Protein AF-A0AAW9K9J7-F1 (afdb_monomer_lite)

Organism: Clostridium perfringens (NCBI:txid1502)

Radius of gyration: 28.22 Å; chains: 1; bounding box: 77×35×68 Å

Secondary structure (DSSP, 8-state):
------PPPP-----------TT--HHHHTSHHHHHHHHHHHH-SS---SGGGG-TTSTTTS-TTTTTSS------HHHHB-TTSBTTTT-B-STT-STTSHHHHHHHTSSSS-TTSBGGG--HHHHHHHHH---EEEEETTSTTEEEEE--

Sequence (152 aa):
ADHIENLSTPIIIDQSRIGGNSRSTLGTITDINSFLRALYSRFGSTYIGKANMFSFNDINGMCPECEGLGKKLVPNMEEIVDMNKSLNEGAILLSGFGVGSWHWKLFTESGFFDNDKKIIDYAEEELQKFLYGEAEKIKIDEVGTMNLTYEG

Foldseek 3Di:
DDDDPDDDDDDDDDPPDDDDDLQDDPCVVVVVLQVVLQCCCPPPPDHPDHSLLCDLQHPNNNDPVCSSSPDDDDDDVVCQADQAFFLCRPRGNDPQCGHPGPLSCLVVQQPLDDRRDGNVPDDPVSVCCVPANPWDWGFGDPPPGDTDTRGD

Structure (mmCIF, N/CA/C/O backbone):
data_AF-A0AAW9K9J7-F1
#
_entry.id   AF-A0AAW9K9J7-F1
#
loop_
_atom_site.group_PDB
_atom_site.id
_atom_site.type_symbol
_atom_site.label_atom_id
_atom_site.label_alt_id
_atom_site.label_comp_id
_atom_site.label_asym_id
_atom_site.label_entity_id
_atom_site.label_seq_id
_atom_site.pdbx_PDB_ins_code
_atom_site.Cartn_x
_atom_site.Cartn_y
_atom_site.Cartn_z
_atom_site.occupancy
_atom_site.B_iso_or_equiv
_atom_site.auth_seq_id
_atom_site.auth_comp_id
_atom_site.auth_asym_id
_atom_site.auth_atom_id
_atom_site.pdbx_PDB_model_num
ATOM 1 N N . ALA A 1 1 ? 58.077 21.247 -22.370 1.00 61.34 1 ALA A N 1
ATOM 2 C CA . ALA A 1 1 ? 57.037 20.370 -21.806 1.00 61.34 1 ALA A CA 1
ATOM 3 C C . ALA A 1 1 ? 56.702 19.366 -22.891 1.00 61.34 1 ALA A C 1
ATOM 5 O O . ALA A 1 1 ? 56.372 19.809 -23.985 1.00 61.34 1 ALA A O 1
ATOM 6 N N . ASP A 1 2 ? 56.898 18.074 -22.640 1.00 64.00 2 ASP A N 1
ATOM 7 C CA . ASP A 1 2 ? 56.656 17.040 -23.650 1.00 64.00 2 ASP A CA 1
ATOM 8 C C . ASP A 1 2 ? 55.152 16.876 -23.891 1.00 64.00 2 ASP A C 1
ATOM 10 O O . ASP A 1 2 ? 54.372 16.720 -22.950 1.00 64.00 2 ASP A O 1
ATOM 14 N N . HIS A 1 3 ? 54.756 16.971 -25.161 1.00 71.00 3 HIS A N 1
ATOM 15 C CA . HIS A 1 3 ? 53.379 16.873 -25.637 1.00 71.00 3 HIS A CA 1
ATOM 16 C C . HIS A 1 3 ? 53.191 15.493 -26.276 1.00 71.00 3 HIS A C 1
ATOM 18 O O . HIS A 1 3 ? 53.943 15.123 -27.176 1.00 71.00 3 HIS A O 1
ATOM 24 N N . ILE A 1 4 ? 52.227 14.713 -25.785 1.00 76.81 4 ILE A N 1
ATOM 25 C CA . ILE A 1 4 ? 51.934 13.373 -26.304 1.00 76.81 4 ILE A CA 1
ATOM 26 C C . ILE A 1 4 ? 50.694 13.470 -27.196 1.00 76.81 4 ILE A C 1
ATOM 28 O O . ILE A 1 4 ? 49.593 13.722 -26.711 1.00 76.81 4 ILE A O 1
ATOM 32 N N . GLU A 1 5 ? 50.882 13.257 -28.497 1.00 82.38 5 GLU A N 1
ATOM 33 C CA . GLU A 1 5 ? 49.822 13.202 -29.512 1.00 82.38 5 GLU A CA 1
ATOM 34 C C . GLU A 1 5 ? 49.615 11.755 -29.995 1.00 82.38 5 GLU A C 1
ATOM 36 O O . GLU A 1 5 ? 50.483 10.903 -29.815 1.00 82.38 5 GLU A O 1
ATOM 41 N N . ASN A 1 6 ? 48.471 11.471 -30.629 1.00 81.38 6 ASN A N 1
ATOM 42 C CA . ASN A 1 6 ? 48.100 10.151 -31.174 1.00 81.38 6 ASN A CA 1
ATOM 43 C C . ASN A 1 6 ? 47.844 9.028 -30.147 1.00 81.38 6 ASN A C 1
ATOM 45 O O . ASN A 1 6 ? 48.006 7.849 -30.463 1.00 81.38 6 ASN A O 1
ATOM 49 N N . LEU A 1 7 ? 47.383 9.354 -28.936 1.00 79.44 7 LEU A N 1
ATOM 50 C CA . LEU A 1 7 ? 46.842 8.339 -28.027 1.00 79.44 7 LEU A CA 1
ATOM 51 C C . LEU A 1 7 ? 45.471 7.855 -28.524 1.00 79.44 7 LEU A C 1
ATOM 53 O O . LEU A 1 7 ? 44.533 8.638 -28.668 1.00 79.44 7 LEU A O 1
ATOM 57 N N . SER A 1 8 ? 45.346 6.551 -28.763 1.00 83.19 8 SER A N 1
ATOM 58 C CA . SER A 1 8 ? 44.057 5.892 -28.992 1.00 83.19 8 SER A CA 1
ATOM 59 C C . SER A 1 8 ? 43.166 5.995 -27.750 1.00 83.19 8 SER A C 1
ATOM 61 O O . SER A 1 8 ? 43.673 5.946 -26.628 1.00 83.19 8 SER A O 1
ATOM 63 N N . THR A 1 9 ? 41.844 6.100 -27.938 1.00 84.50 9 THR A N 1
ATOM 64 C CA . THR A 1 9 ? 40.870 6.185 -26.837 1.00 84.50 9 THR A CA 1
ATOM 65 C C . THR A 1 9 ? 41.090 5.050 -25.830 1.00 84.50 9 THR A C 1
ATOM 67 O O . THR A 1 9 ? 40.979 3.882 -26.213 1.00 84.50 9 THR A O 1
ATOM 70 N N . PRO A 1 10 ? 41.396 5.349 -24.554 1.00 80.56 10 PRO A N 1
ATOM 71 C CA . PRO A 1 10 ? 41.568 4.310 -23.553 1.00 80.56 10 PRO A CA 1
ATOM 72 C C . PRO A 1 10 ? 40.207 3.684 -23.233 1.00 80.56 10 PRO A C 1
ATOM 74 O O . PRO A 1 10 ? 39.273 4.378 -22.833 1.00 80.56 10 PRO A O 1
ATOM 77 N N . ILE A 1 11 ? 40.101 2.366 -23.402 1.00 83.94 11 ILE A N 1
ATOM 78 C CA . ILE A 1 11 ? 38.952 1.582 -22.944 1.00 83.94 11 ILE A CA 1
ATOM 79 C C . ILE A 1 11 ? 39.349 0.944 -21.617 1.00 83.94 11 ILE A C 1
ATOM 81 O O . ILE A 1 11 ? 40.241 0.098 -21.569 1.00 83.94 11 ILE A O 1
ATOM 85 N N . ILE A 1 12 ? 38.701 1.367 -20.534 1.00 81.94 12 ILE A N 1
ATOM 86 C CA . ILE A 1 12 ? 38.911 0.783 -19.209 1.00 81.94 12 ILE A CA 1
ATOM 87 C C . ILE A 1 12 ? 38.051 -0.478 -19.116 1.00 81.94 12 ILE A C 1
ATOM 89 O O . ILE A 1 12 ? 36.827 -0.403 -19.183 1.00 81.94 12 ILE A O 1
ATOM 93 N N . ILE A 1 13 ? 38.700 -1.633 -18.969 1.00 80.50 13 ILE A N 1
ATOM 94 C CA . ILE A 1 13 ? 38.038 -2.913 -18.704 1.00 80.50 13 ILE A CA 1
ATOM 95 C C . ILE A 1 13 ? 38.190 -3.197 -17.211 1.00 80.50 13 ILE A C 1
ATOM 97 O O . ILE A 1 13 ? 39.268 -3.575 -16.755 1.00 80.50 13 ILE A O 1
ATOM 101 N N . ASP A 1 14 ? 37.116 -2.989 -16.456 1.00 78.06 14 ASP A N 1
ATOM 102 C CA . ASP A 1 14 ? 37.053 -3.308 -15.031 1.00 78.06 14 ASP A CA 1
ATOM 103 C C . ASP A 1 14 ? 36.457 -4.713 -14.832 1.00 78.06 14 ASP A C 1
ATOM 105 O O . ASP A 1 14 ? 35.467 -5.076 -15.468 1.00 78.06 14 ASP A O 1
ATOM 109 N N . GLN A 1 15 ? 37.078 -5.513 -13.963 1.00 75.12 15 GLN A N 1
ATOM 110 C CA . GLN A 1 15 ? 36.609 -6.849 -13.564 1.00 75.12 15 GLN A CA 1
ATOM 111 C C . GLN A 1 15 ? 36.054 -6.873 -12.134 1.00 75.12 15 GLN A C 1
ATOM 113 O O . GLN A 1 15 ? 35.934 -7.937 -11.518 1.00 75.12 15 GLN A O 1
ATOM 118 N N . SER A 1 16 ? 35.724 -5.709 -11.579 1.00 79.00 16 SER A N 1
ATOM 119 C CA . SER A 1 16 ? 35.038 -5.608 -10.298 1.00 79.00 16 SER A CA 1
ATOM 120 C C . SER A 1 16 ? 33.787 -6.486 -10.279 1.00 79.00 16 SER A C 1
ATOM 122 O O . SER A 1 16 ? 33.036 -6.577 -11.254 1.00 79.00 16 SER A O 1
ATOM 124 N N . ARG A 1 17 ? 33.556 -7.161 -9.145 1.00 77.31 17 ARG A N 1
ATOM 125 C CA . ARG A 1 17 ? 32.347 -7.972 -8.968 1.00 77.31 17 ARG A CA 1
ATOM 126 C C . ARG A 1 17 ? 31.125 -7.090 -9.183 1.00 77.31 17 ARG A C 1
ATOM 128 O O . ARG A 1 17 ? 31.032 -6.010 -8.603 1.00 77.31 17 ARG A O 1
ATOM 135 N N . ILE A 1 18 ? 30.172 -7.589 -9.963 1.00 75.81 18 ILE A N 1
ATOM 136 C CA . ILE A 1 18 ? 28.901 -6.901 -10.170 1.00 75.81 18 ILE A CA 1
ATOM 137 C C . ILE A 1 18 ? 28.189 -6.805 -8.817 1.00 75.81 18 ILE A C 1
ATOM 139 O O . ILE A 1 18 ? 27.771 -7.812 -8.244 1.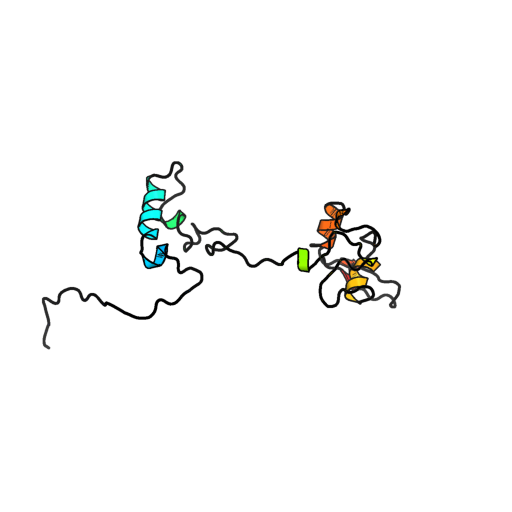00 75.81 18 ILE A O 1
ATOM 143 N N . GLY A 1 19 ? 28.086 -5.584 -8.297 1.00 74.19 19 GLY A N 1
ATOM 144 C CA . GLY A 1 1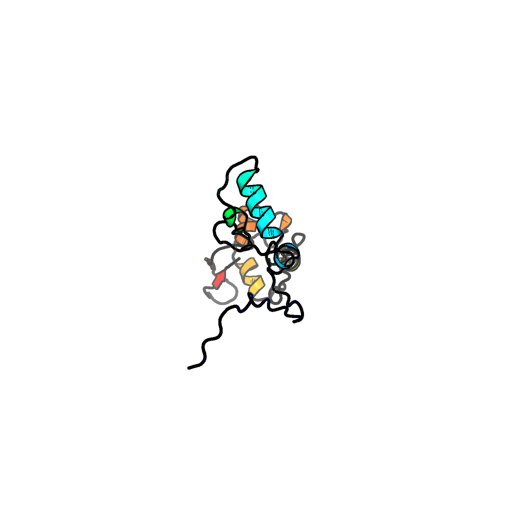9 ? 27.291 -5.272 -7.117 1.00 74.19 19 GLY A CA 1
ATOM 145 C C . GLY A 1 19 ? 25.805 -5.217 -7.467 1.00 74.19 19 GLY A C 1
ATOM 146 O O . GLY A 1 19 ? 25.411 -4.658 -8.493 1.00 74.19 19 GLY A O 1
ATOM 147 N N . GLY A 1 20 ? 24.963 -5.791 -6.611 1.00 74.25 20 GLY A N 1
ATOM 148 C CA . GLY A 1 20 ? 23.513 -5.678 -6.737 1.00 74.25 20 GLY A CA 1
ATOM 149 C C . GLY A 1 20 ? 23.005 -4.416 -6.049 1.00 74.25 20 GLY A C 1
ATOM 150 O O . GLY A 1 20 ? 23.231 -4.235 -4.856 1.00 74.25 20 GLY A O 1
ATOM 151 N N . ASN A 1 21 ? 22.282 -3.568 -6.776 1.00 76.75 21 ASN A N 1
ATOM 152 C CA . ASN A 1 21 ? 21.334 -2.632 -6.179 1.00 76.75 21 ASN A CA 1
ATOM 153 C C . ASN A 1 21 ? 19.912 -3.044 -6.601 1.00 76.75 21 ASN A C 1
ATOM 155 O O . ASN A 1 21 ? 19.742 -3.822 -7.539 1.00 76.75 21 ASN A O 1
ATOM 159 N N . SER A 1 22 ? 18.881 -2.551 -5.915 1.00 75.44 22 SER A N 1
ATOM 160 C CA . SER A 1 22 ? 17.481 -2.926 -6.184 1.00 75.44 22 SER A CA 1
ATOM 161 C C . SER A 1 22 ? 16.992 -2.585 -7.600 1.00 75.44 22 SER A C 1
ATOM 163 O O . SER A 1 22 ? 15.957 -3.094 -8.019 1.00 75.44 22 SER A O 1
ATOM 165 N N . ARG A 1 23 ? 17.738 -1.753 -8.334 1.00 76.25 23 ARG A N 1
ATOM 166 C CA . ARG A 1 23 ? 17.486 -1.321 -9.714 1.00 76.25 23 ARG A CA 1
ATOM 167 C C . ARG A 1 23 ? 18.458 -1.952 -10.727 1.00 76.25 23 ARG A C 1
ATOM 169 O O . ARG A 1 23 ? 18.303 -1.739 -11.930 1.00 76.25 23 ARG A O 1
ATOM 176 N N . SER A 1 24 ? 19.428 -2.751 -10.272 1.00 86.25 24 SER A N 1
ATOM 177 C CA . SER A 1 24 ? 20.346 -3.514 -11.115 1.00 86.25 24 SER A CA 1
ATOM 178 C C . SER A 1 24 ? 19.606 -4.726 -11.658 1.00 86.25 24 SER A C 1
ATOM 180 O O . SER A 1 24 ? 19.352 -5.697 -10.948 1.00 86.25 24 SER A O 1
ATOM 182 N N . THR A 1 25 ? 19.267 -4.672 -12.937 1.00 85.56 25 THR A N 1
ATOM 183 C CA . THR A 1 25 ? 18.591 -5.757 -13.647 1.00 85.56 25 THR A CA 1
ATOM 184 C C . THR A 1 25 ? 19.507 -6.315 -14.730 1.00 85.56 25 THR A C 1
ATOM 186 O O . THR A 1 25 ? 20.484 -5.680 -15.134 1.00 85.56 25 THR A O 1
ATOM 189 N N . LEU A 1 26 ? 19.162 -7.481 -15.280 1.00 87.88 26 LEU A N 1
ATOM 190 C CA . LEU A 1 26 ? 19.809 -7.980 -16.498 1.00 87.88 26 LEU A CA 1
ATOM 191 C C . LEU A 1 26 ? 19.778 -6.921 -17.617 1.00 87.88 26 LEU A C 1
ATOM 193 O O . LEU A 1 26 ? 20.741 -6.773 -18.368 1.00 87.88 26 LEU A O 1
ATOM 197 N N . GLY A 1 27 ? 18.691 -6.144 -17.683 1.00 88.06 27 GLY A N 1
ATOM 198 C CA . GLY A 1 27 ? 18.494 -5.101 -18.680 1.00 88.06 27 GLY A CA 1
ATOM 199 C C . GLY A 1 27 ? 19.465 -3.921 -18.567 1.00 88.06 27 GLY A C 1
ATOM 200 O O . GLY A 1 27 ? 19.833 -3.344 -19.587 1.00 88.06 27 GLY A O 1
ATOM 201 N N . THR A 1 28 ? 19.883 -3.563 -17.347 1.00 86.50 28 THR A N 1
ATOM 202 C CA . THR A 1 28 ? 20.881 -2.505 -17.110 1.00 86.50 28 THR A CA 1
ATOM 203 C C . THR A 1 28 ? 22.303 -3.016 -17.280 1.00 86.50 28 THR A C 1
ATOM 205 O O . THR A 1 28 ? 23.143 -2.278 -17.763 1.00 86.50 28 THR A O 1
ATOM 208 N N . ILE A 1 29 ? 22.574 -4.273 -16.914 1.00 86.62 29 ILE A N 1
ATOM 209 C CA . ILE A 1 29 ? 23.915 -4.869 -17.043 1.00 86.62 29 ILE A CA 1
ATOM 210 C C . ILE A 1 29 ? 24.294 -5.070 -18.515 1.00 86.62 29 ILE A C 1
ATOM 212 O O . ILE A 1 29 ? 25.450 -4.922 -18.888 1.00 86.62 29 ILE A O 1
ATOM 216 N N . THR A 1 30 ? 23.322 -5.424 -19.351 1.00 89.88 30 THR A N 1
ATOM 217 C CA . THR A 1 30 ? 23.539 -5.681 -20.784 1.00 89.88 30 THR A CA 1
ATOM 218 C C . THR A 1 30 ? 23.334 -4.445 -21.661 1.00 89.88 30 THR A C 1
ATOM 220 O O . THR A 1 30 ? 23.411 -4.554 -22.881 1.00 89.88 30 THR A O 1
ATOM 223 N N . ASP A 1 31 ? 22.982 -3.299 -21.070 1.00 88.12 31 ASP A N 1
ATOM 224 C CA . ASP A 1 31 ? 22.549 -2.072 -21.755 1.00 88.12 31 ASP A CA 1
ATOM 225 C C . ASP A 1 31 ? 21.358 -2.219 -22.726 1.00 88.12 31 ASP A C 1
ATOM 227 O O . ASP A 1 31 ? 20.924 -1.241 -23.350 1.00 88.12 31 ASP A O 1
ATOM 231 N N . ILE A 1 32 ? 20.735 -3.402 -22.809 1.00 93.94 32 ILE A N 1
ATOM 232 C CA . ILE A 1 32 ? 19.594 -3.658 -23.698 1.00 93.94 32 ILE A CA 1
ATOM 233 C C . ILE A 1 32 ? 18.405 -2.746 -23.379 1.00 93.94 32 ILE A C 1
ATOM 235 O O . ILE A 1 32 ? 17.635 -2.392 -24.272 1.00 93.94 32 ILE A O 1
ATOM 239 N N . ASN A 1 33 ? 18.280 -2.290 -22.128 1.00 92.19 33 ASN A N 1
ATOM 240 C CA . ASN A 1 33 ? 17.200 -1.400 -21.716 1.00 92.19 33 ASN A CA 1
ATOM 241 C C . ASN A 1 33 ? 17.198 -0.079 -22.508 1.00 92.19 33 ASN A C 1
ATOM 243 O O . ASN A 1 33 ? 16.146 0.493 -22.777 1.00 92.19 33 ASN A O 1
ATOM 247 N N . SER A 1 34 ? 18.359 0.421 -22.936 1.00 92.50 34 SER A N 1
ATOM 248 C CA . SER A 1 34 ? 18.437 1.612 -23.795 1.00 92.50 34 SER A CA 1
ATOM 249 C C . SER A 1 34 ? 17.815 1.373 -25.170 1.00 92.50 34 SER A C 1
ATOM 251 O O . SER A 1 34 ? 17.050 2.211 -25.653 1.00 92.50 34 SER A O 1
ATOM 253 N N . PHE A 1 35 ? 18.068 0.205 -25.762 1.00 95.00 35 PHE A N 1
ATOM 254 C CA . PHE A 1 35 ? 17.477 -0.187 -27.040 1.00 95.00 35 PHE A CA 1
ATOM 255 C C . PHE A 1 35 ? 15.974 -0.425 -26.923 1.00 95.00 35 PHE A C 1
ATOM 257 O O . PHE A 1 35 ? 15.218 0.081 -27.749 1.00 95.00 35 PHE A O 1
ATOM 264 N N . LEU A 1 36 ? 15.531 -1.122 -25.872 1.00 94.44 36 LEU A N 1
ATOM 265 C CA . LEU A 1 36 ? 14.111 -1.370 -25.618 1.00 94.44 36 LEU A CA 1
ATOM 266 C C . LEU A 1 36 ? 13.331 -0.061 -25.462 1.00 94.44 36 LEU A C 1
ATOM 268 O O . LEU A 1 36 ? 12.322 0.134 -26.133 1.00 94.44 36 LEU A O 1
ATOM 272 N N . ARG A 1 37 ? 13.834 0.884 -24.658 1.00 94.81 37 ARG A N 1
ATOM 273 C CA . ARG A 1 37 ? 13.211 2.208 -24.479 1.00 94.81 37 ARG A CA 1
AT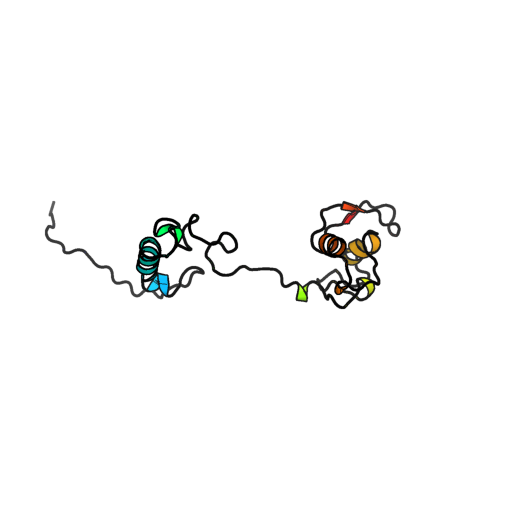OM 274 C C . ARG A 1 37 ? 13.087 2.978 -25.794 1.00 94.81 37 ARG A C 1
ATOM 276 O O . ARG A 1 37 ? 12.046 3.574 -26.068 1.00 94.81 37 ARG A O 1
ATOM 283 N N . ALA A 1 38 ? 14.130 2.959 -26.625 1.00 94.88 38 ALA A N 1
ATOM 284 C CA . ALA A 1 38 ? 14.089 3.600 -27.935 1.00 94.88 38 ALA A CA 1
ATOM 285 C C . ALA A 1 38 ? 13.084 2.915 -28.873 1.00 94.88 38 ALA A C 1
ATOM 287 O O . ALA A 1 38 ? 12.305 3.608 -29.530 1.00 94.88 38 ALA A O 1
ATOM 288 N N . LEU A 1 39 ? 13.070 1.579 -28.901 1.00 95.25 39 LEU A N 1
ATOM 289 C CA . LEU A 1 39 ? 12.148 0.783 -29.705 1.00 95.25 39 LEU A CA 1
ATOM 290 C C . LEU A 1 39 ? 10.694 1.083 -29.329 1.00 95.25 39 LEU A C 1
ATOM 292 O O . LEU A 1 39 ? 9.916 1.462 -30.203 1.00 95.25 39 LEU A O 1
ATOM 296 N N . TYR A 1 40 ? 10.344 1.022 -28.042 1.00 94.00 40 TYR A N 1
ATOM 297 C CA . TYR A 1 40 ? 8.984 1.308 -27.585 1.00 94.00 40 TYR A CA 1
ATOM 298 C C . TYR A 1 40 ? 8.556 2.753 -27.863 1.00 94.00 40 TYR A C 1
ATOM 300 O O . TYR A 1 40 ? 7.433 2.976 -28.308 1.00 94.00 40 TYR A O 1
ATOM 308 N N . SER A 1 41 ? 9.459 3.729 -27.710 1.00 95.31 41 SER A N 1
ATOM 309 C CA . SER A 1 41 ? 9.146 5.135 -28.011 1.00 95.31 41 SER A CA 1
ATOM 310 C C . SER A 1 41 ? 8.841 5.420 -29.482 1.00 95.31 41 SER A C 1
ATOM 312 O O . SER A 1 41 ? 8.145 6.385 -29.786 1.00 95.31 41 SER A O 1
ATOM 314 N N . ARG A 1 42 ? 9.374 4.605 -30.402 1.00 94.31 42 ARG A N 1
ATOM 315 C CA . ARG A 1 42 ? 9.270 4.825 -31.854 1.00 94.31 42 ARG A CA 1
ATOM 316 C C . ARG A 1 42 ? 8.224 3.945 -32.522 1.00 94.31 42 ARG A C 1
ATOM 318 O O . ARG A 1 42 ? 7.631 4.370 -33.506 1.00 94.31 42 ARG A O 1
ATOM 325 N N . PHE A 1 43 ? 8.040 2.729 -32.016 1.00 94.50 43 PHE A N 1
ATOM 326 C CA . PHE A 1 43 ? 7.227 1.694 -32.655 1.00 94.50 43 PHE A CA 1
ATOM 327 C C . PHE A 1 43 ? 6.061 1.210 -31.781 1.00 94.50 43 PHE A C 1
ATOM 329 O O . PHE A 1 43 ? 5.361 0.278 -32.169 1.00 94.50 43 PHE A O 1
ATOM 336 N N . GLY A 1 44 ? 5.841 1.811 -30.607 1.00 89.94 44 GLY A N 1
ATOM 337 C CA . GLY A 1 44 ? 4.650 1.549 -29.800 1.00 89.94 44 GLY A CA 1
ATOM 338 C C . GLY A 1 44 ? 3.368 1.977 -30.521 1.00 89.94 44 GLY A C 1
ATOM 339 O O . GLY A 1 44 ? 3.359 2.962 -31.257 1.00 89.94 44 GLY A O 1
ATOM 340 N N . SER A 1 45 ? 2.267 1.256 -30.290 1.00 91.62 45 SER A N 1
ATOM 341 C CA . SER A 1 45 ? 0.953 1.568 -30.879 1.00 91.62 45 SER A CA 1
ATOM 342 C C . SER A 1 45 ? 0.390 2.918 -30.425 1.00 91.62 45 SER A C 1
ATOM 344 O O . SER A 1 45 ? -0.399 3.529 -31.140 1.00 91.62 45 SER A O 1
ATOM 346 N N . THR A 1 46 ? 0.806 3.384 -29.245 1.00 89.31 46 THR A N 1
ATOM 347 C CA . THR A 1 46 ? 0.395 4.657 -28.651 1.00 89.31 46 THR A CA 1
ATOM 348 C C . THR A 1 46 ? 1.632 5.479 -28.319 1.00 89.31 46 THR A C 1
ATOM 350 O O . THR A 1 46 ? 2.547 4.995 -27.649 1.00 89.31 46 THR A O 1
ATOM 353 N N . TYR A 1 47 ? 1.655 6.738 -28.756 1.00 90.69 47 TYR A N 1
ATOM 354 C CA . TYR A 1 47 ? 2.741 7.649 -28.416 1.00 90.69 47 TYR A CA 1
ATOM 355 C C . TYR A 1 47 ? 2.551 8.206 -27.002 1.00 90.69 47 TYR A C 1
ATOM 357 O O . TYR A 1 47 ? 1.663 9.023 -26.767 1.00 90.69 47 TYR A O 1
ATOM 365 N N . ILE A 1 48 ? 3.409 7.777 -26.075 1.00 90.62 48 ILE A N 1
ATOM 366 C CA . ILE A 1 48 ? 3.442 8.282 -24.690 1.00 90.62 48 ILE A CA 1
ATOM 367 C C . ILE A 1 48 ? 4.608 9.250 -24.432 1.00 90.62 48 ILE A C 1
ATOM 369 O O . ILE A 1 48 ? 4.665 9.878 -23.382 1.00 90.62 48 ILE A O 1
ATOM 373 N N . GLY A 1 49 ? 5.535 9.389 -25.387 1.00 93.44 49 GLY A N 1
ATOM 374 C CA . GLY A 1 49 ? 6.688 10.285 -25.314 1.00 93.44 49 GLY A CA 1
ATOM 375 C C . GLY A 1 49 ? 7.993 9.631 -25.769 1.00 93.44 49 GLY A C 1
ATOM 376 O O . GLY A 1 49 ? 8.004 8.597 -26.438 1.00 93.44 49 GLY A O 1
ATOM 377 N N . LYS A 1 50 ? 9.120 10.265 -25.430 1.00 95.00 50 LYS A N 1
ATOM 378 C CA . LYS A 1 50 ? 10.463 9.794 -25.805 1.00 95.00 50 LYS A CA 1
ATOM 379 C C . LYS A 1 50 ? 10.905 8.619 -24.921 1.00 95.00 50 LYS A C 1
ATOM 381 O O . LYS A 1 50 ? 10.224 8.235 -23.978 1.00 95.00 50 LYS A O 1
ATOM 386 N N . ALA A 1 51 ? 12.082 8.064 -25.208 1.00 94.94 51 ALA A N 1
ATOM 387 C CA . ALA A 1 51 ? 12.657 6.913 -24.502 1.00 94.94 51 ALA A CA 1
ATOM 388 C C . ALA A 1 51 ? 12.690 7.044 -22.960 1.00 94.94 51 ALA A C 1
ATOM 390 O O . ALA A 1 51 ? 12.642 6.033 -22.263 1.00 94.94 51 ALA A O 1
ATOM 391 N N . ASN A 1 52 ? 12.748 8.264 -22.415 1.00 94.38 52 ASN A N 1
ATOM 392 C CA . ASN A 1 52 ? 12.705 8.507 -20.970 1.00 94.38 52 ASN A CA 1
ATOM 393 C C . ASN A 1 52 ? 11.365 8.103 -20.328 1.00 94.38 52 ASN A C 1
ATOM 395 O O . ASN A 1 52 ? 11.371 7.618 -19.204 1.00 94.38 52 ASN A O 1
ATOM 399 N N . MET A 1 53 ? 10.247 8.189 -21.058 1.00 95.06 53 MET A N 1
ATOM 400 C CA . MET A 1 53 ? 8.925 7.749 -20.579 1.00 95.06 53 MET A CA 1
ATOM 401 C C . MET A 1 53 ? 8.832 6.234 -20.363 1.00 95.06 53 MET A C 1
ATOM 403 O O . MET A 1 53 ? 7.918 5.756 -19.709 1.00 95.06 53 MET A O 1
ATOM 407 N N . PHE A 1 54 ? 9.786 5.472 -20.899 1.00 93.88 54 PHE A N 1
ATOM 408 C CA . PHE A 1 54 ? 9.877 4.019 -20.747 1.00 93.88 54 PHE A CA 1
ATOM 409 C C . PHE A 1 54 ? 10.971 3.619 -19.742 1.00 93.88 54 PHE A C 1
ATOM 411 O O . PHE A 1 54 ? 11.412 2.471 -19.703 1.00 93.88 54 PHE A O 1
ATOM 418 N N . SER A 1 55 ? 11.485 4.579 -18.971 1.00 92.75 55 SER A N 1
ATOM 419 C CA . SER A 1 55 ? 12.577 4.374 -18.027 1.00 92.75 55 SER A CA 1
ATOM 420 C C . SER A 1 55 ? 12.050 4.258 -16.604 1.00 92.75 55 SER A C 1
ATOM 422 O O . SER A 1 55 ? 11.583 5.237 -16.036 1.00 92.75 55 SER A O 1
ATOM 424 N N . PHE A 1 56 ? 12.251 3.101 -15.971 1.00 92.69 56 PHE A N 1
ATOM 425 C CA . PHE A 1 56 ? 11.977 2.922 -14.540 1.00 92.69 56 PHE A CA 1
ATOM 426 C C . PHE A 1 56 ? 12.910 3.746 -13.628 1.00 92.69 56 PHE A C 1
ATOM 428 O O . PHE A 1 56 ? 12.668 3.851 -12.433 1.00 92.69 56 PHE A O 1
ATOM 435 N N . ASN A 1 57 ? 13.975 4.338 -14.179 1.00 90.00 57 ASN A N 1
ATOM 436 C CA . ASN A 1 57 ? 14.898 5.215 -13.452 1.00 90.00 57 ASN A CA 1
ATOM 437 C C . ASN A 1 57 ? 14.585 6.712 -13.629 1.00 90.00 57 ASN A C 1
ATOM 439 O O . ASN A 1 57 ? 15.279 7.538 -13.046 1.00 90.00 57 ASN A O 1
ATOM 443 N N . ASP A 1 58 ? 13.603 7.077 -14.459 1.00 92.81 58 ASP A N 1
ATOM 444 C CA . ASP A 1 58 ? 13.219 8.475 -14.694 1.00 92.81 58 ASP A CA 1
ATOM 445 C C . ASP A 1 58 ? 11.874 8.754 -14.025 1.00 92.81 58 ASP A C 1
ATOM 447 O O . ASP A 1 58 ? 10.947 7.967 -14.186 1.00 92.81 58 ASP A O 1
ATOM 451 N N . ILE A 1 59 ? 11.744 9.865 -13.297 1.00 93.75 59 ILE A N 1
ATOM 452 C CA . ILE A 1 59 ? 10.499 10.206 -12.591 1.00 93.75 59 ILE A CA 1
ATOM 453 C C . ILE A 1 59 ? 9.305 10.353 -13.542 1.00 93.75 59 ILE A C 1
ATOM 455 O O . ILE A 1 59 ? 8.176 10.073 -13.161 1.00 93.75 59 ILE A O 1
ATOM 459 N N . ASN A 1 60 ? 9.557 10.732 -14.798 1.00 93.81 60 ASN A N 1
ATOM 460 C CA . ASN A 1 60 ? 8.520 10.872 -15.815 1.00 93.81 60 ASN A CA 1
ATOM 461 C C . ASN A 1 60 ? 8.079 9.524 -16.409 1.00 93.81 60 ASN A C 1
ATOM 463 O O . ASN A 1 60 ? 7.025 9.460 -17.034 1.00 93.81 60 ASN A O 1
ATOM 467 N N . GLY A 1 61 ? 8.889 8.467 -16.271 1.00 92.81 61 GLY A N 1
ATOM 468 C CA . GLY A 1 61 ? 8.632 7.150 -16.867 1.00 92.81 61 GLY A CA 1
ATOM 469 C C . GLY A 1 61 ? 8.447 6.011 -15.865 1.00 92.81 61 GLY A C 1
ATOM 470 O O . GLY A 1 61 ? 7.985 4.934 -16.237 1.00 92.81 61 GLY A O 1
ATOM 471 N N . MET A 1 62 ? 8.818 6.210 -14.603 1.00 94.38 62 MET A N 1
ATOM 472 C CA . MET A 1 62 ? 8.715 5.180 -13.579 1.00 94.38 62 MET A CA 1
ATOM 473 C C . MET A 1 62 ? 7.289 5.054 -13.043 1.00 94.38 62 MET A C 1
ATOM 475 O O . MET A 1 62 ? 6.535 6.020 -12.981 1.00 94.38 62 MET A O 1
ATOM 479 N N . CYS A 1 63 ? 6.932 3.848 -12.602 1.00 92.75 63 CYS A N 1
ATOM 480 C CA . CYS A 1 63 ? 5.675 3.630 -11.895 1.00 92.75 63 CYS A CA 1
ATOM 481 C C . CYS A 1 63 ? 5.677 4.421 -10.570 1.00 92.75 63 CYS A C 1
ATOM 483 O O . CYS A 1 63 ? 6.605 4.219 -9.781 1.00 92.75 63 CYS A O 1
ATOM 485 N N . PRO A 1 64 ? 4.667 5.270 -10.292 1.00 93.12 64 PRO A N 1
ATOM 486 C CA . PRO A 1 64 ? 4.627 6.094 -9.082 1.00 93.12 64 PRO A CA 1
ATOM 487 C C . PRO A 1 64 ? 4.380 5.279 -7.807 1.00 93.12 64 PRO A C 1
ATOM 489 O O . PRO A 1 64 ? 4.761 5.706 -6.726 1.00 93.12 64 PRO A O 1
ATOM 492 N N . GLU A 1 65 ? 3.781 4.091 -7.909 1.00 92.75 65 GLU A N 1
ATOM 493 C CA . GLU A 1 65 ? 3.465 3.271 -6.732 1.00 92.75 65 GLU A CA 1
ATOM 494 C C . GLU A 1 65 ? 4.679 2.533 -6.159 1.00 92.75 65 GLU A C 1
ATOM 496 O O . GLU A 1 65 ? 4.744 2.282 -4.956 1.00 92.75 65 GLU A O 1
ATOM 501 N N . CYS A 1 66 ? 5.627 2.156 -7.023 1.00 92.69 66 CYS A N 1
ATOM 502 C CA . CYS A 1 66 ? 6.828 1.405 -6.646 1.00 92.69 66 CYS A CA 1
ATOM 503 C C . CYS A 1 66 ? 8.134 2.133 -6.980 1.00 92.69 66 CYS A C 1
ATOM 505 O O . CYS A 1 66 ? 9.203 1.543 -6.844 1.00 92.69 66 CYS A O 1
ATOM 507 N N . GLU A 1 67 ? 8.064 3.371 -7.476 1.00 91.94 67 GLU A N 1
ATOM 508 C CA . GLU A 1 67 ? 9.218 4.204 -7.847 1.00 91.94 67 GLU A CA 1
ATOM 509 C C . GLU A 1 67 ? 10.224 3.479 -8.760 1.00 91.94 67 GLU A C 1
ATOM 511 O O . GLU A 1 67 ? 11.451 3.534 -8.587 1.00 91.94 67 GLU A O 1
ATOM 516 N N . GLY A 1 68 ? 9.679 2.707 -9.704 1.00 91.38 68 GLY A N 1
ATOM 517 C CA . GLY A 1 68 ? 10.458 1.926 -10.662 1.00 91.38 68 GLY A CA 1
ATOM 518 C C . GLY A 1 68 ? 11.173 0.696 -10.094 1.00 91.38 68 GLY A C 1
ATOM 519 O O . GLY A 1 68 ? 11.997 0.109 -10.791 1.00 91.38 68 GLY A O 1
ATOM 520 N N . LEU A 1 69 ? 10.875 0.278 -8.860 1.00 91.00 69 LEU A N 1
ATOM 521 C CA . LEU A 1 69 ? 11.442 -0.932 -8.247 1.00 91.00 69 LEU A CA 1
ATOM 522 C C . LEU A 1 69 ? 10.722 -2.221 -8.669 1.00 91.00 69 LEU A C 1
ATOM 524 O O . LEU A 1 69 ? 11.262 -3.311 -8.487 1.00 91.00 69 LEU A O 1
ATOM 528 N N . GLY A 1 70 ? 9.489 -2.114 -9.175 1.00 90.25 70 GLY A N 1
ATOM 529 C CA . GLY A 1 70 ? 8.648 -3.257 -9.556 1.00 90.25 70 GLY A CA 1
ATOM 530 C C . GLY A 1 70 ? 8.067 -4.045 -8.375 1.00 90.25 70 GLY A C 1
ATOM 531 O O . GLY A 1 70 ? 7.382 -5.040 -8.585 1.00 90.25 70 GLY A O 1
ATOM 532 N N . LYS A 1 71 ? 8.331 -3.614 -7.138 1.00 89.50 71 LYS A N 1
ATOM 533 C CA . LYS A 1 71 ? 7.803 -4.198 -5.901 1.00 89.50 71 LYS A CA 1
ATOM 534 C C . LYS A 1 71 ? 7.635 -3.124 -4.832 1.00 89.50 71 LYS A C 1
ATOM 536 O O . LYS A 1 71 ? 8.399 -2.160 -4.812 1.00 89.50 71 LYS A O 1
ATOM 541 N N . LYS A 1 72 ? 6.678 -3.323 -3.926 1.00 90.19 72 LYS A N 1
ATOM 542 C CA . LYS A 1 72 ? 6.433 -2.469 -2.759 1.00 90.19 72 LYS A CA 1
ATOM 543 C C . LYS A 1 72 ? 6.417 -3.333 -1.503 1.00 90.19 72 LYS A C 1
ATOM 545 O O . LYS A 1 72 ? 5.893 -4.443 -1.529 1.00 90.19 72 LYS A O 1
ATOM 550 N N . LEU A 1 73 ? 7.015 -2.834 -0.426 1.00 88.31 73 LEU A N 1
ATOM 551 C CA . LEU A 1 73 ? 6.846 -3.426 0.895 1.00 88.31 73 LEU A CA 1
ATOM 552 C C . LEU A 1 73 ? 5.499 -2.938 1.436 1.00 88.31 73 LEU A C 1
ATOM 554 O O . LEU A 1 73 ? 5.307 -1.733 1.591 1.00 88.31 73 LEU A O 1
ATOM 558 N N . VAL A 1 74 ? 4.574 -3.859 1.672 1.00 88.56 74 VAL A N 1
ATOM 559 C CA . VAL A 1 74 ? 3.257 -3.562 2.244 1.00 88.56 74 VAL A CA 1
ATOM 560 C C . VAL A 1 74 ? 3.030 -4.442 3.473 1.00 88.56 74 VAL A C 1
ATOM 562 O O . VAL A 1 74 ? 3.592 -5.541 3.522 1.00 88.56 74 VAL A O 1
ATOM 565 N N . PRO A 1 75 ? 2.254 -3.983 4.469 1.00 87.56 75 PRO A N 1
ATOM 566 C CA . PRO A 1 75 ? 1.863 -4.829 5.590 1.00 87.56 75 PRO A CA 1
ATOM 567 C C . PRO A 1 75 ? 1.064 -6.046 5.102 1.00 87.56 75 PRO A C 1
ATOM 569 O O . PRO A 1 75 ? 0.234 -5.925 4.200 1.00 87.56 75 PRO A O 1
ATOM 572 N N . ASN A 1 76 ? 1.318 -7.217 5.689 1.00 90.38 76 ASN A N 1
ATOM 573 C CA . ASN A 1 76 ? 0.522 -8.411 5.426 1.00 90.38 76 ASN A CA 1
ATOM 574 C C . ASN A 1 76 ? -0.735 -8.378 6.303 1.00 90.38 76 ASN A C 1
ATOM 576 O O . ASN A 1 76 ? -0.652 -8.632 7.500 1.00 90.38 76 ASN A O 1
ATOM 580 N N . MET A 1 77 ? -1.891 -8.075 5.713 1.00 89.38 77 MET A N 1
ATOM 581 C CA . MET A 1 77 ? -3.142 -7.934 6.466 1.00 89.38 77 MET A CA 1
ATOM 582 C C . MET A 1 77 ? -3.571 -9.227 7.169 1.00 89.38 77 MET A C 1
ATOM 584 O O . MET A 1 77 ? -4.122 -9.153 8.262 1.00 89.38 77 MET A O 1
ATOM 588 N N . GLU A 1 78 ? -3.257 -10.399 6.609 1.00 89.00 78 GLU A N 1
ATOM 589 C CA . GLU A 1 78 ? -3.593 -11.699 7.215 1.00 89.00 78 GLU A CA 1
ATOM 590 C C . GLU A 1 78 ? -2.806 -11.972 8.508 1.00 89.00 78 GLU A C 1
ATOM 592 O O . GLU A 1 78 ? -3.253 -12.732 9.362 1.00 89.00 78 GLU A O 1
ATOM 597 N N . GLU A 1 79 ? -1.641 -11.337 8.674 1.00 90.44 79 GLU A N 1
ATOM 598 C CA . GLU A 1 79 ? -0.848 -11.400 9.910 1.00 90.44 79 GLU A CA 1
ATOM 599 C C . GLU A 1 79 ? -1.254 -10.327 10.929 1.00 90.44 79 GLU A C 1
ATOM 601 O O . GLU A 1 79 ? -0.808 -10.366 12.075 1.00 90.44 79 GLU A O 1
ATOM 606 N N . ILE A 1 80 ? -2.089 -9.368 10.524 1.00 92.31 80 ILE A N 1
ATOM 607 C CA . ILE A 1 80 ? -2.538 -8.252 11.362 1.00 92.31 80 ILE A CA 1
ATOM 608 C C . ILE A 1 80 ? -3.938 -8.535 11.907 1.00 92.31 80 ILE A C 1
ATOM 610 O O . ILE A 1 80 ? -4.181 -8.301 13.092 1.00 92.31 80 ILE A O 1
ATOM 614 N N . VAL A 1 81 ? -4.841 -9.057 11.069 1.00 94.50 81 VAL A N 1
ATOM 615 C CA . VAL A 1 81 ? -6.247 -9.294 11.414 1.00 94.50 81 VAL A CA 1
ATOM 616 C C . VAL A 1 81 ? -6.720 -10.660 10.915 1.00 94.50 81 VAL A C 1
ATOM 618 O O . VAL A 1 81 ? -6.643 -10.976 9.730 1.00 94.50 81 VAL A O 1
ATOM 621 N N . ASP A 1 82 ? -7.298 -11.446 11.820 1.00 95.44 82 ASP A N 1
ATOM 622 C CA . ASP A 1 82 ? -8.064 -12.647 11.500 1.00 95.44 82 ASP A CA 1
ATOM 623 C C . ASP A 1 82 ? -9.513 -12.267 11.174 1.00 95.44 82 ASP A C 1
ATOM 625 O O . ASP A 1 82 ? -10.336 -12.028 12.060 1.00 95.44 82 ASP A O 1
ATOM 629 N N . MET A 1 83 ? -9.832 -12.236 9.879 1.00 94.38 83 MET A N 1
ATOM 630 C CA . MET A 1 83 ? -11.151 -11.823 9.390 1.00 94.38 83 MET A CA 1
ATOM 631 C C . MET A 1 83 ? -12.296 -12.736 9.866 1.00 94.38 83 MET A C 1
ATOM 633 O O . MET A 1 83 ? -13.455 -12.327 9.866 1.00 94.38 83 MET A O 1
ATOM 637 N N . ASN A 1 84 ? -11.999 -13.974 10.275 1.00 96.31 84 ASN A N 1
ATOM 638 C CA . ASN A 1 84 ? -13.017 -14.963 10.647 1.00 96.31 84 ASN A CA 1
ATOM 639 C C . ASN A 1 84 ? -13.425 -14.911 12.123 1.00 96.31 84 ASN A C 1
ATOM 641 O O . ASN A 1 84 ? -14.293 -15.696 12.533 1.00 96.31 84 ASN A O 1
ATOM 645 N N . LYS A 1 85 ? -12.798 -14.026 12.902 1.00 96.00 85 LYS A N 1
ATOM 646 C CA . LYS A 1 85 ? -13.054 -13.818 14.326 1.00 96.00 85 LYS A CA 1
ATOM 647 C C . LYS A 1 85 ? -13.718 -12.475 14.577 1.00 96.00 85 LYS A C 1
ATOM 649 O O . LYS A 1 85 ? -13.601 -11.555 13.771 1.00 96.00 85 LYS A O 1
ATOM 654 N N . SER A 1 86 ? -14.413 -12.362 15.6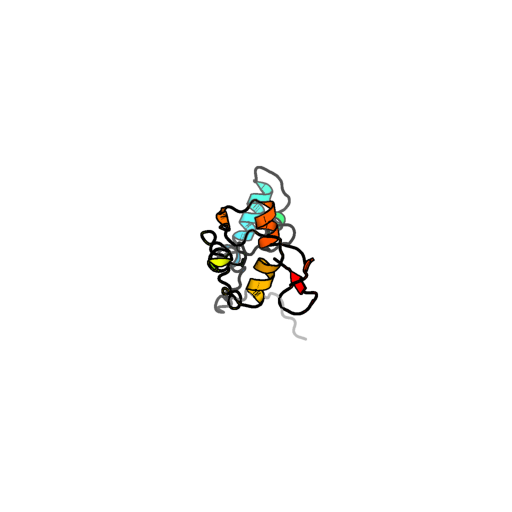99 1.00 96.94 86 SER A N 1
ATOM 655 C CA . SER A 1 86 ? -14.834 -11.074 16.251 1.00 96.94 86 SER A CA 1
ATOM 656 C C . SER A 1 86 ? -13.726 -10.415 17.083 1.00 96.94 86 SER A C 1
ATOM 658 O O . SER A 1 86 ? -12.694 -11.028 17.388 1.00 96.94 86 SER A O 1
ATOM 660 N N . LEU A 1 87 ? -13.930 -9.160 17.495 1.00 94.69 87 LEU A N 1
ATOM 661 C CA . LEU A 1 87 ? -13.003 -8.483 18.409 1.00 94.69 87 LEU A CA 1
ATOM 662 C C . LEU A 1 87 ? -12.886 -9.233 19.744 1.00 94.69 87 LEU A C 1
ATOM 664 O O . LEU A 1 87 ? -11.776 -9.393 20.255 1.00 94.69 87 LEU A O 1
ATOM 668 N N . ASN A 1 88 ? -13.995 -9.756 20.273 1.00 95.38 88 ASN A N 1
ATOM 669 C CA . ASN A 1 88 ? -14.006 -10.557 21.502 1.00 95.38 88 ASN A CA 1
ATOM 670 C C . ASN A 1 88 ? -13.319 -11.924 21.345 1.00 95.38 88 ASN A C 1
ATOM 672 O O . ASN A 1 88 ? -12.780 -12.458 22.314 1.00 95.38 88 ASN A O 1
ATOM 676 N N . GLU A 1 89 ? -13.285 -12.481 20.133 1.00 95.00 89 GLU A N 1
ATOM 677 C CA . GLU A 1 89 ? -12.556 -13.717 19.816 1.00 95.00 89 GLU A CA 1
ATOM 678 C C . GLU A 1 89 ? -11.053 -13.485 19.560 1.00 95.00 89 GLU A C 1
ATOM 680 O O . GLU A 1 89 ? -10.298 -14.446 19.386 1.00 95.00 89 GLU A O 1
ATOM 685 N N . GLY A 1 90 ? -10.598 -12.227 19.556 1.00 93.81 90 GLY A N 1
ATOM 686 C CA . GLY A 1 90 ? -9.200 -11.865 19.326 1.00 93.81 90 GLY A CA 1
ATOM 687 C C . GLY A 1 90 ? -8.835 -11.776 17.846 1.00 93.81 90 GLY A C 1
ATOM 688 O O . GLY A 1 90 ? -7.851 -12.377 17.418 1.00 93.81 90 GLY A O 1
ATOM 689 N N . ALA A 1 91 ? -9.628 -11.036 17.066 1.00 95.56 91 ALA A N 1
ATOM 690 C CA . ALA A 1 91 ? -9.360 -10.795 15.649 1.00 95.56 91 ALA A CA 1
ATOM 691 C C . ALA A 1 91 ? -8.042 -10.044 15.379 1.00 95.56 91 ALA A C 1
ATOM 693 O O . ALA A 1 91 ? -7.432 -10.269 14.342 1.00 95.56 91 ALA A O 1
ATOM 694 N N . ILE A 1 92 ? -7.571 -9.177 16.283 1.00 95.06 92 ILE A N 1
ATOM 695 C CA . ILE A 1 92 ? -6.330 -8.413 16.078 1.00 95.06 92 ILE A CA 1
ATOM 696 C C . ILE A 1 92 ? -5.128 -9.251 16.533 1.00 95.06 92 ILE A C 1
ATOM 698 O O . ILE A 1 92 ? -4.969 -9.543 17.718 1.00 95.06 92 ILE A O 1
ATOM 702 N N . LEU A 1 93 ? -4.267 -9.625 15.586 1.00 93.94 93 LEU A N 1
ATOM 703 C CA . LEU A 1 93 ? -3.131 -10.530 15.797 1.00 93.94 93 LEU A CA 1
ATOM 704 C C . LEU A 1 93 ? -1.836 -9.804 16.194 1.00 93.94 93 LEU A C 1
ATOM 706 O O . LEU A 1 93 ? -0.842 -10.440 16.552 1.00 93.94 93 LEU A O 1
ATOM 710 N N . LEU A 1 94 ? -1.842 -8.469 16.163 1.00 91.81 94 LEU A N 1
ATOM 711 C CA . LEU A 1 94 ? -0.702 -7.655 16.568 1.00 91.81 94 LEU A CA 1
ATOM 712 C C . LEU A 1 94 ? -0.351 -7.854 18.048 1.00 91.81 94 LEU A C 1
ATOM 714 O O . LEU A 1 94 ? -1.204 -7.902 18.940 1.00 91.81 94 LEU A O 1
ATOM 718 N N . SER A 1 95 ? 0.951 -7.894 18.329 1.00 90.81 95 SER A N 1
ATOM 719 C CA . SER A 1 95 ? 1.449 -7.960 19.702 1.00 90.81 95 SER A CA 1
ATOM 720 C C . SER A 1 95 ? 0.960 -6.755 20.513 1.00 90.81 95 SER A C 1
ATOM 722 O O . SER A 1 95 ? 1.123 -5.610 20.099 1.00 90.81 95 SER A O 1
ATOM 724 N N . GLY A 1 96 ? 0.355 -7.013 21.675 1.00 89.38 96 GLY A N 1
ATOM 725 C CA . GLY A 1 96 ? -0.223 -5.975 22.536 1.00 89.38 96 GLY A CA 1
ATOM 726 C C . GLY A 1 96 ? -1.709 -5.681 22.302 1.00 89.38 96 GLY A C 1
ATOM 727 O O . GLY A 1 96 ? -2.273 -4.917 23.085 1.00 89.38 96 GLY A O 1
ATOM 728 N N . PHE A 1 97 ? -2.353 -6.321 21.318 1.00 93.25 97 PHE A N 1
ATOM 729 C CA . PHE A 1 97 ? -3.790 -6.202 21.004 1.00 93.25 97 PHE A CA 1
ATOM 730 C C . PHE A 1 97 ? -4.605 -7.452 21.379 1.00 93.25 97 PHE A C 1
ATOM 732 O O . PHE A 1 97 ? -5.754 -7.600 20.972 1.00 93.25 97 PHE A O 1
ATOM 739 N N . GLY A 1 98 ? -4.021 -8.363 22.164 1.00 92.31 98 GLY A N 1
ATOM 740 C CA . GLY A 1 98 ? -4.746 -9.526 22.674 1.00 92.31 98 GLY A CA 1
ATOM 741 C C . GLY A 1 98 ? -5.970 -9.126 23.506 1.00 92.31 98 GLY A C 1
ATOM 742 O O . GLY A 1 98 ? -5.981 -8.070 24.135 1.00 92.31 98 GLY A O 1
ATOM 743 N N . VAL A 1 99 ? -6.985 -9.990 23.535 1.00 93.38 99 VAL A N 1
ATOM 744 C CA . VAL A 1 99 ? -8.244 -9.754 24.263 1.00 93.38 99 VAL A CA 1
ATOM 745 C C . VAL A 1 99 ? -7.974 -9.349 25.716 1.00 93.38 99 VAL A C 1
ATOM 747 O O . VAL A 1 99 ? -7.193 -9.990 26.421 1.00 93.38 99 VAL A O 1
ATOM 750 N N . GLY A 1 100 ? -8.613 -8.264 26.157 1.00 88.62 100 GLY A N 1
ATOM 751 C CA . GLY A 1 100 ? -8.425 -7.672 27.484 1.00 88.62 100 GLY A CA 1
ATOM 752 C C . GLY A 1 100 ? -7.216 -6.737 27.616 1.00 88.62 100 GLY A C 1
ATOM 753 O O . GLY A 1 100 ? -7.039 -6.130 28.673 1.00 88.62 100 GLY A O 1
ATOM 754 N N . SER A 1 101 ? -6.385 -6.587 26.577 1.00 91.06 101 SER A N 1
ATOM 755 C CA . SER A 1 101 ? -5.293 -5.613 26.583 1.00 91.06 101 SER A CA 1
ATOM 756 C C . SER A 1 101 ? -5.807 -4.178 26.464 1.00 91.06 101 SER A C 1
ATOM 758 O O . SER A 1 101 ? -6.924 -3.915 26.022 1.00 91.06 101 SER A O 1
ATOM 760 N N . TRP A 1 102 ? -4.946 -3.224 26.817 1.00 86.50 102 TRP A N 1
ATOM 761 C CA . TRP A 1 102 ? -5.247 -1.802 26.675 1.00 86.50 102 TRP A CA 1
ATOM 762 C C . TRP A 1 102 ? -5.571 -1.395 25.230 1.00 86.50 102 TRP A C 1
ATOM 764 O O . TRP A 1 102 ? -6.556 -0.703 25.002 1.00 86.50 102 TRP A O 1
ATOM 774 N N . HIS A 1 103 ? -4.775 -1.839 24.250 1.00 89.75 103 HIS A N 1
ATOM 775 C CA . HIS A 1 103 ? -5.015 -1.484 22.848 1.00 89.75 103 HIS A CA 1
ATOM 776 C C . HIS A 1 103 ? -6.287 -2.132 22.310 1.00 89.75 103 HIS A C 1
ATOM 778 O O . HIS A 1 103 ? -7.012 -1.491 21.567 1.00 89.75 103 HIS A O 1
ATOM 784 N N . TRP A 1 104 ? -6.600 -3.359 22.732 1.00 92.12 104 TRP A N 1
ATOM 785 C CA . TRP A 1 104 ? -7.861 -4.013 22.387 1.00 92.12 104 TRP A CA 1
ATOM 786 C C . TRP A 1 104 ? -9.076 -3.227 22.907 1.00 92.12 104 TRP A C 1
ATOM 788 O O . TRP A 1 104 ? -10.019 -2.991 22.151 1.00 92.12 104 TRP A O 1
ATOM 798 N N . LYS A 1 105 ? -9.008 -2.725 24.151 1.00 89.06 105 LYS A N 1
ATOM 799 C CA . LYS A 1 105 ? -10.062 -1.890 24.752 1.00 89.06 105 LYS A CA 1
ATOM 800 C C . LYS A 1 105 ? -10.357 -0.628 23.941 1.00 89.06 105 LYS A C 1
ATOM 802 O O . LYS A 1 105 ? -11.510 -0.217 23.880 1.00 89.06 105 LYS A O 1
ATOM 807 N N . LEU A 1 106 ? -9.360 -0.045 23.267 1.00 89.25 106 LEU A N 1
ATOM 808 C CA . LEU A 1 106 ? -9.583 1.118 22.397 1.00 89.25 106 LEU A CA 1
ATOM 809 C C . LEU A 1 106 ? -10.577 0.818 21.273 1.00 89.25 106 LEU A C 1
ATOM 811 O O . LEU A 1 106 ? -11.330 1.708 20.902 1.00 89.25 106 LEU A O 1
ATOM 815 N N . PHE A 1 107 ? -10.610 -0.413 20.758 1.00 90.88 107 PHE A N 1
ATOM 816 C CA . PHE A 1 107 ? -11.567 -0.820 19.730 1.00 90.88 107 PHE A CA 1
ATOM 817 C C . PHE A 1 107 ? -12.905 -1.187 20.364 1.00 90.88 107 PHE A C 1
ATOM 819 O O . PHE A 1 107 ? -13.936 -0.658 19.954 1.00 90.88 107 PHE A O 1
ATOM 826 N N . THR A 1 108 ? -12.899 -2.035 21.396 1.00 91.06 108 THR A N 1
ATOM 827 C CA . THR A 1 108 ? -14.140 -2.593 21.953 1.00 91.06 108 THR A CA 1
ATOM 828 C C . THR A 1 108 ? -14.950 -1.618 22.798 1.00 91.06 108 THR A C 1
ATOM 830 O O . THR A 1 108 ? -16.171 -1.735 22.870 1.00 91.06 108 THR A O 1
ATOM 833 N N . GLU A 1 109 ? -14.293 -0.647 23.430 1.00 87.94 109 GLU A N 1
ATOM 834 C CA . GLU A 1 109 ? -14.922 0.364 24.291 1.00 87.94 109 GLU A CA 1
ATOM 835 C C . GLU A 1 109 ? -15.119 1.705 23.556 1.00 87.94 109 GLU A C 1
ATOM 837 O O . GLU A 1 109 ? -15.634 2.657 24.137 1.00 87.94 109 GLU A O 1
ATOM 842 N N . SER A 1 110 ? -14.763 1.790 22.264 1.00 87.00 110 SER A N 1
ATOM 843 C CA . SER A 1 110 ? -15.007 2.981 21.431 1.00 87.00 110 SER A CA 1
ATOM 844 C C . SER A 1 110 ? -16.491 3.255 21.166 1.00 87.00 110 SER A C 1
ATOM 846 O O . SER A 1 110 ? -16.876 4.397 20.916 1.00 87.00 110 SER A O 1
ATOM 848 N N . GLY A 1 111 ? -17.319 2.205 21.188 1.00 87.31 111 GLY A N 1
ATOM 849 C CA . GLY A 1 111 ? -18.718 2.251 20.760 1.00 87.31 111 GLY A CA 1
ATOM 850 C C . GLY A 1 111 ? -18.917 2.259 19.239 1.00 87.31 111 GLY A C 1
ATOM 851 O O . GLY A 1 111 ? -20.045 2.455 18.790 1.00 87.31 111 GLY A O 1
ATOM 852 N N . PHE A 1 112 ? -17.858 2.062 18.443 1.00 88.56 112 PHE A N 1
ATOM 853 C CA . PHE A 1 112 ? -17.940 2.071 16.976 1.00 88.56 112 PHE A CA 1
ATOM 854 C C . PHE A 1 112 ? -18.290 0.720 16.354 1.00 88.56 112 PHE A C 1
ATOM 856 O O . PHE A 1 112 ? -18.768 0.691 15.223 1.00 88.56 112 PHE A O 1
ATOM 863 N N . PHE A 1 113 ? -18.058 -0.381 17.068 1.00 93.00 113 PHE A N 1
ATOM 864 C CA . PHE A 1 113 ? -18.165 -1.730 16.519 1.00 93.00 113 PHE A CA 1
ATOM 865 C C . PHE A 1 113 ? -19.068 -2.617 17.370 1.00 93.00 113 PHE A C 1
ATOM 867 O O . PHE A 1 113 ? -19.167 -2.455 18.587 1.00 93.00 113 PHE A O 1
ATOM 874 N N . ASP A 1 114 ? -19.692 -3.592 16.714 1.00 93.94 114 ASP A N 1
ATOM 875 C CA . ASP A 1 114 ? -20.267 -4.749 17.389 1.00 93.94 114 ASP A CA 1
ATOM 876 C C . ASP A 1 114 ? -19.144 -5.755 17.681 1.00 93.94 114 ASP A C 1
ATOM 878 O O . ASP A 1 114 ? -18.587 -6.371 16.772 1.00 93.94 114 ASP A O 1
ATOM 882 N N . ASN A 1 115 ? -18.794 -5.907 18.958 1.00 94.06 115 ASN A N 1
ATOM 883 C CA . ASN A 1 115 ? -17.628 -6.680 19.394 1.00 94.06 115 ASN A CA 1
ATOM 884 C C . ASN A 1 115 ? -17.773 -8.197 19.200 1.00 94.06 115 ASN A C 1
ATOM 886 O O . ASN A 1 115 ? -16.765 -8.908 19.248 1.00 94.06 115 ASN A O 1
ATOM 890 N N . ASP A 1 116 ? -18.998 -8.686 18.988 1.00 95.88 116 ASP A N 1
ATOM 891 C CA . ASP A 1 116 ? -19.300 -10.101 18.749 1.00 95.88 116 ASP A CA 1
ATOM 892 C C . ASP A 1 116 ? -19.482 -10.418 17.258 1.00 95.88 116 ASP A C 1
ATOM 894 O O . ASP A 1 116 ? -19.475 -11.586 16.857 1.00 95.88 116 ASP A O 1
ATOM 898 N N . LYS A 1 117 ? -19.577 -9.387 16.414 1.00 96.44 117 LYS A N 1
ATOM 899 C CA . LYS A 1 117 ? -19.627 -9.520 14.961 1.00 96.44 117 LYS A CA 1
ATOM 900 C C . LYS A 1 117 ? -18.240 -9.859 14.414 1.00 96.44 117 LYS A C 1
ATOM 902 O O . LYS A 1 117 ? -17.231 -9.283 14.819 1.00 96.44 117 LYS A O 1
ATOM 907 N N . LYS A 1 118 ? -18.172 -10.805 13.477 1.00 96.94 118 LYS A N 1
ATOM 908 C CA . LYS A 1 118 ? -16.913 -11.168 12.812 1.00 96.94 118 LYS A CA 1
ATOM 909 C C . LYS A 1 118 ? -16.483 -10.073 11.850 1.00 96.94 118 LYS A C 1
ATOM 911 O O . LYS A 1 118 ? -17.333 -9.491 11.180 1.00 96.94 118 LYS A O 1
ATOM 916 N N . ILE A 1 119 ? -15.174 -9.848 11.723 1.00 95.31 119 ILE A N 1
ATOM 917 C CA . ILE A 1 119 ? -14.657 -8.770 10.864 1.00 95.31 119 ILE A CA 1
ATOM 918 C C . ILE A 1 119 ? -15.067 -8.970 9.394 1.00 95.31 119 ILE A C 1
ATOM 920 O O . ILE A 1 119 ? -15.371 -8.002 8.707 1.00 95.31 119 ILE A O 1
ATOM 924 N N . ILE A 1 120 ? -15.158 -10.214 8.908 1.00 95.56 120 ILE A N 1
ATOM 925 C CA . ILE A 1 120 ? -15.635 -10.520 7.546 1.00 95.56 120 ILE A CA 1
ATOM 926 C C . ILE A 1 120 ? -17.075 -10.057 7.277 1.00 95.56 120 ILE A C 1
ATOM 928 O O . ILE A 1 120 ? -17.430 -9.812 6.127 1.00 95.56 120 ILE A O 1
ATOM 932 N N . ASP A 1 121 ? -17.893 -9.922 8.322 1.00 96.38 121 ASP A N 1
ATOM 933 C CA . ASP A 1 121 ? -19.292 -9.511 8.210 1.00 96.38 121 ASP A CA 1
ATOM 934 C C . ASP A 1 121 ? -19.464 -7.986 8.345 1.00 96.38 121 ASP A C 1
ATOM 936 O O . ASP A 1 121 ? -20.592 -7.482 8.283 1.00 96.38 121 ASP A O 1
ATOM 940 N N . TYR A 1 122 ? -18.381 -7.232 8.575 1.00 95.94 122 TYR A N 1
ATOM 941 C CA . TYR A 1 122 ? -18.427 -5.773 8.707 1.00 95.94 122 TYR A CA 1
ATOM 942 C C . TYR A 1 122 ? -18.928 -5.129 7.411 1.00 95.94 122 TYR A C 1
ATOM 944 O O . TYR A 1 122 ? -18.592 -5.553 6.305 1.00 95.94 122 TYR A O 1
ATOM 952 N N . ALA A 1 123 ? -19.741 -4.081 7.545 1.00 96.06 123 ALA A N 1
ATOM 953 C CA . ALA A 1 123 ? -20.054 -3.223 6.411 1.00 96.06 123 ALA A CA 1
ATOM 954 C C . ALA A 1 123 ? -18.779 -2.497 5.950 1.00 96.06 123 ALA A C 1
ATOM 956 O O . ALA A 1 123 ? -17.874 -2.272 6.750 1.00 96.06 123 ALA A O 1
ATOM 957 N N . GLU A 1 124 ? -18.714 -2.083 4.682 1.00 94.00 124 GLU A N 1
ATOM 958 C CA . GLU A 1 124 ? -17.524 -1.412 4.132 1.00 94.00 124 GLU A CA 1
ATOM 959 C C . GLU A 1 124 ? -17.103 -0.203 4.984 1.00 94.00 124 GLU A C 1
ATOM 961 O O . GLU A 1 124 ? -15.938 -0.065 5.327 1.00 94.00 124 GLU A O 1
ATOM 966 N N . GLU A 1 125 ? -18.055 0.628 5.414 1.00 92.88 125 GLU A N 1
ATOM 967 C CA . GLU A 1 125 ? -17.780 1.788 6.274 1.00 92.88 125 GLU A CA 1
ATOM 968 C C . GLU A 1 125 ? -17.235 1.388 7.657 1.00 92.88 125 GLU A C 1
ATOM 970 O O . GLU A 1 125 ? -16.337 2.047 8.182 1.00 92.88 125 GLU A O 1
ATOM 975 N N . GLU A 1 126 ? -17.738 0.289 8.231 1.00 93.25 126 GLU A N 1
ATOM 976 C CA . GLU A 1 126 ? -17.253 -0.255 9.505 1.00 93.25 126 GLU A CA 1
ATOM 977 C C . GLU A 1 126 ? -15.823 -0.784 9.350 1.00 93.25 126 GLU A C 1
ATOM 979 O O . GLU A 1 126 ? -14.964 -0.494 10.179 1.00 93.25 126 GLU A O 1
ATOM 984 N N . LEU A 1 127 ? -15.540 -1.515 8.268 1.00 93.31 127 LEU A N 1
ATOM 985 C CA . LEU A 1 127 ? -14.211 -2.052 7.987 1.00 93.31 127 LEU A CA 1
ATOM 986 C C . LEU A 1 127 ? -13.195 -0.938 7.705 1.00 93.31 127 LEU A C 1
ATOM 988 O O . LEU A 1 127 ? -12.070 -0.993 8.198 1.00 93.31 127 LEU A O 1
ATOM 992 N N . GLN A 1 128 ? -13.595 0.097 6.962 1.00 94.19 128 GLN A N 1
ATOM 993 C CA . GLN A 1 128 ? -12.762 1.275 6.719 1.00 94.19 128 GLN A CA 1
ATOM 994 C C . GLN A 1 128 ? -12.453 2.011 8.021 1.00 94.19 128 GLN A C 1
ATOM 996 O O . GLN A 1 128 ? -11.296 2.342 8.268 1.00 94.19 128 GLN A O 1
ATOM 1001 N N . LYS A 1 129 ? -13.451 2.217 8.892 1.00 93.69 129 LYS A N 1
ATOM 1002 C CA . LYS A 1 129 ? -13.213 2.824 10.206 1.00 93.69 129 LYS A CA 1
ATOM 1003 C C . LYS A 1 129 ? -12.299 1.954 11.067 1.00 93.69 129 LYS A C 1
ATOM 1005 O O . LYS A 1 129 ? -11.430 2.495 11.732 1.00 93.69 129 LYS A O 1
ATOM 1010 N N . PHE A 1 130 ? -12.457 0.633 11.009 1.00 93.94 130 PHE A N 1
ATOM 1011 C CA . PHE A 1 130 ? -11.637 -0.317 11.756 1.00 93.94 130 PHE A CA 1
ATOM 1012 C C . PHE A 1 130 ? -10.161 -0.328 11.331 1.00 93.94 130 PHE A C 1
ATOM 1014 O O . PHE A 1 130 ? -9.312 -0.401 12.209 1.00 93.94 130 PHE A O 1
ATOM 1021 N N . LEU A 1 131 ? -9.868 -0.271 10.026 1.00 92.19 131 LEU A N 1
ATOM 1022 C CA . LEU A 1 131 ? -8.506 -0.410 9.479 1.00 92.19 131 LEU A CA 1
ATOM 1023 C C . LEU A 1 131 ? -7.790 0.916 9.183 1.00 92.19 131 LEU A C 1
ATOM 1025 O O . LEU A 1 131 ? -6.573 0.925 9.015 1.00 92.19 131 LEU A O 1
ATOM 1029 N N . TYR A 1 132 ? -8.550 1.995 8.990 1.00 92.06 132 TYR A N 1
ATOM 1030 C CA . TYR A 1 132 ? -8.050 3.285 8.502 1.00 92.06 132 TYR A CA 1
ATOM 1031 C C . TYR A 1 132 ? -8.743 4.476 9.183 1.00 92.06 132 TYR A C 1
ATOM 1033 O O . TYR A 1 132 ? -8.773 5.581 8.637 1.00 92.06 132 TYR A O 1
ATOM 1041 N N . GLY A 1 133 ? -9.362 4.256 10.345 1.00 90.56 133 GLY A N 1
ATOM 1042 C CA . GLY A 1 133 ? -10.092 5.285 11.075 1.00 90.56 133 GLY A CA 1
ATOM 1043 C C . GLY A 1 133 ? -9.183 6.418 11.542 1.00 90.56 133 GLY A C 1
ATOM 1044 O O . GLY A 1 133 ? -8.170 6.183 12.199 1.00 90.56 133 GLY A O 1
ATOM 1045 N N . GLU A 1 134 ? -9.569 7.661 11.245 1.00 90.19 134 GLU A N 1
ATOM 1046 C CA . GLU A 1 134 ? -8.858 8.836 11.748 1.00 90.19 134 GLU A CA 1
ATOM 1047 C C . GLU A 1 134 ? -8.941 8.948 13.279 1.00 90.19 134 GLU A C 1
ATOM 1049 O O . GLU A 1 134 ? -9.852 8.432 13.928 1.00 90.19 134 GLU A O 1
ATOM 1054 N N . ALA A 1 135 ? -7.987 9.686 13.850 1.00 89.50 135 ALA A N 1
ATOM 1055 C CA . ALA A 1 135 ? -7.880 9.920 15.281 1.00 89.50 135 ALA A CA 1
ATOM 1056 C C . ALA A 1 135 ? -9.136 10.602 15.871 1.00 89.50 135 ALA A C 1
ATOM 1058 O O . ALA A 1 135 ? -9.329 11.814 15.732 1.00 89.50 135 ALA A O 1
ATOM 1059 N N . GLU A 1 136 ? -9.955 9.855 16.614 1.00 87.81 136 GLU A N 1
ATOM 1060 C CA . GLU A 1 136 ? -11.187 10.340 17.247 1.00 87.81 136 GLU A CA 1
ATOM 1061 C C . GLU A 1 136 ? -11.126 10.223 18.773 1.00 87.81 136 GLU A C 1
ATOM 1063 O O . GLU A 1 136 ? -10.651 9.236 19.330 1.00 87.81 136 GLU A O 1
ATOM 1068 N N . LYS A 1 137 ? -11.633 11.232 19.492 1.00 84.44 137 LYS A N 1
ATOM 1069 C CA . LYS A 1 137 ? -11.675 11.186 20.961 1.00 84.44 137 LYS A CA 1
ATOM 1070 C C . LYS A 1 137 ? -12.837 10.328 21.444 1.00 84.44 137 LYS A C 1
ATOM 1072 O O . LYS A 1 137 ? -13.993 10.682 21.227 1.00 84.44 137 LYS A O 1
ATOM 1077 N N . ILE A 1 138 ? -12.519 9.284 22.196 1.00 83.75 138 ILE A N 1
ATOM 1078 C CA . ILE A 1 138 ? -13.469 8.389 22.850 1.00 83.75 138 ILE A CA 1
ATOM 1079 C C . ILE A 1 138 ? -13.433 8.571 24.372 1.00 83.75 138 ILE A C 1
ATOM 1081 O O . ILE A 1 138 ? -12.426 8.989 24.959 1.00 83.75 138 ILE A O 1
ATOM 1085 N N . LYS A 1 139 ? -14.564 8.281 25.017 1.00 72.44 139 LYS A N 1
ATOM 1086 C CA . LYS A 1 139 ? -14.689 8.235 26.476 1.00 72.44 139 LYS A CA 1
ATOM 1087 C C . LYS A 1 139 ? -14.876 6.786 26.885 1.00 72.44 139 LYS A C 1
ATOM 1089 O O . LYS A 1 139 ? -15.827 6.159 26.443 1.00 72.44 139 LYS A O 1
ATOM 1094 N N . ILE A 1 140 ? -13.977 6.297 27.728 1.00 68.56 140 ILE A N 1
ATOM 1095 C CA . ILE A 1 140 ? -14.044 4.947 28.274 1.00 68.56 140 ILE A CA 1
ATOM 1096 C C . ILE A 1 140 ? -14.521 5.029 29.727 1.00 68.56 140 ILE A C 1
ATOM 1098 O O . ILE A 1 140 ? -13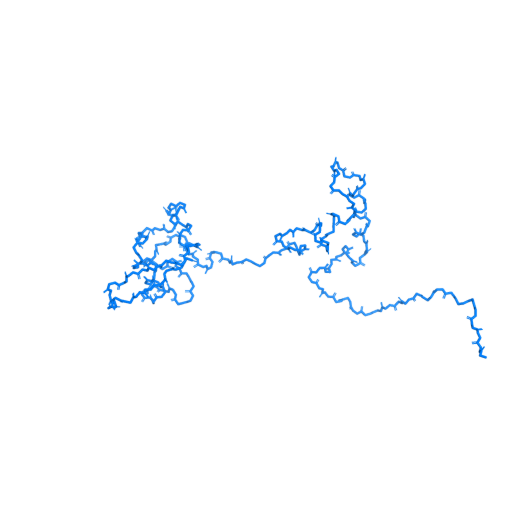.911 5.719 30.550 1.00 68.56 140 ILE A O 1
ATOM 1102 N N . ASP A 1 141 ? -15.614 4.329 30.033 1.00 61.44 141 ASP A N 1
ATOM 1103 C CA . ASP A 1 141 ? -16.312 4.427 31.321 1.00 61.44 141 ASP A CA 1
ATOM 1104 C C . ASP A 1 141 ? -15.619 3.653 32.463 1.00 61.44 141 ASP A C 1
ATOM 1106 O O . ASP A 1 141 ? -15.764 4.024 33.628 1.00 61.44 141 ASP A O 1
ATOM 1110 N N . GLU A 1 142 ? -14.808 2.626 32.169 1.00 56.22 142 GLU A N 1
ATOM 1111 C CA . GLU A 1 142 ? -14.201 1.764 33.205 1.00 56.22 142 GLU A CA 1
ATOM 1112 C C . GLU A 1 142 ? -12.956 2.350 33.897 1.00 56.22 142 GLU A C 1
ATOM 1114 O O . GLU A 1 142 ? -12.549 1.862 34.952 1.00 56.22 142 GLU A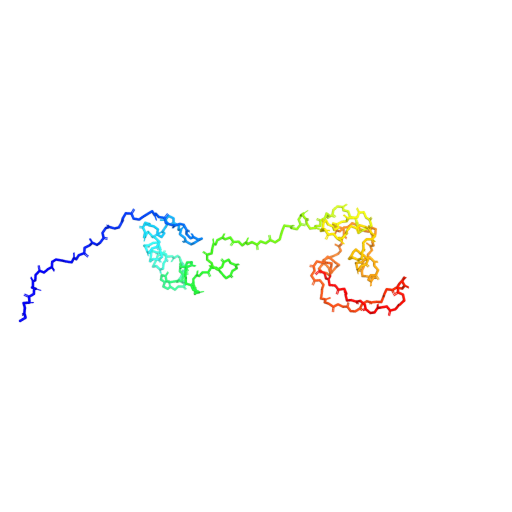 O 1
ATOM 1119 N N . VAL A 1 143 ? -12.348 3.413 33.359 1.00 50.69 143 VAL A N 1
ATOM 1120 C CA . VAL A 1 143 ? -11.129 4.022 33.926 1.00 50.69 143 VAL A CA 1
ATOM 1121 C C . VAL A 1 143 ? -11.298 5.536 34.020 1.00 50.69 143 VAL A C 1
ATOM 1123 O O . VAL A 1 143 ? -10.658 6.299 33.305 1.00 50.69 143 VAL A O 1
ATOM 1126 N N . GLY A 1 144 ? -12.214 5.977 34.887 1.00 48.72 144 GLY A N 1
ATOM 1127 C CA . GLY A 1 144 ? -12.313 7.360 35.366 1.00 48.72 144 GLY A CA 1
ATOM 1128 C C . GLY A 1 144 ? -12.118 8.441 34.299 1.00 48.72 144 GLY A C 1
ATOM 1129 O O . GLY A 1 144 ? -11.143 9.176 34.367 1.00 48.72 144 GLY A O 1
ATOM 1130 N N . THR A 1 145 ? -13.029 8.560 33.327 1.00 50.19 145 THR A N 1
ATOM 1131 C CA . THR A 1 145 ? -13.079 9.665 32.340 1.00 50.19 145 THR A CA 1
ATOM 1132 C C . THR A 1 145 ? -11.707 10.134 31.833 1.00 50.19 145 THR A C 1
ATOM 1134 O O . THR A 1 145 ? -11.376 11.320 31.892 1.00 50.19 145 THR A O 1
ATOM 1137 N N . MET A 1 146 ? -10.885 9.214 31.333 1.00 57.88 146 MET A N 1
ATOM 1138 C CA . MET A 1 146 ? -9.728 9.591 30.527 1.00 57.88 146 MET A CA 1
ATOM 1139 C C . MET A 1 146 ? -10.191 9.803 29.082 1.00 57.88 146 MET A C 1
ATOM 1141 O O . MET A 1 146 ? -10.841 8.940 28.499 1.00 57.88 146 MET A O 1
ATOM 1145 N N . ASN A 1 147 ? -9.881 10.969 28.505 1.00 67.56 147 ASN A N 1
ATOM 1146 C CA . ASN A 1 147 ? -10.070 11.191 27.071 1.00 67.56 147 ASN A CA 1
ATOM 1147 C C . ASN A 1 147 ? -9.014 10.365 26.338 1.00 67.56 147 ASN A C 1
ATOM 1149 O O . ASN A 1 147 ? -7.823 10.665 26.453 1.00 67.56 147 ASN A O 1
ATOM 1153 N N . LEU A 1 148 ? -9.446 9.339 25.617 1.00 74.31 148 LEU A N 1
ATOM 1154 C CA . LEU A 1 148 ? -8.571 8.488 24.822 1.00 74.31 148 LEU A CA 1
ATOM 1155 C C . LEU A 1 148 ? -8.794 8.775 23.349 1.00 74.31 148 LEU A C 1
ATOM 1157 O O . LEU A 1 148 ? -9.853 9.261 22.963 1.00 74.31 148 LEU A O 1
ATOM 1161 N N . THR A 1 149 ? -7.775 8.524 22.541 1.00 83.31 149 THR A N 1
ATOM 1162 C CA . THR A 1 149 ? -7.859 8.698 21.095 1.00 83.31 149 THR A CA 1
ATOM 1163 C C . THR A 1 149 ? -7.896 7.317 20.467 1.00 83.31 149 THR A C 1
ATOM 1165 O O . THR A 1 149 ? -6.976 6.528 20.669 1.00 83.31 149 THR A O 1
ATOM 1168 N N . TYR A 1 150 ? -8.981 7.031 19.763 1.00 86.94 150 TYR A N 1
ATOM 1169 C CA . TYR A 1 150 ? -9.111 5.891 18.874 1.00 86.94 150 TYR A CA 1
ATOM 1170 C C . TYR A 1 150 ? -8.442 6.215 17.537 1.00 86.94 150 TYR A C 1
ATOM 1172 O O . TYR A 1 150 ? -8.645 7.313 17.027 1.00 86.94 150 TYR A O 1
ATOM 1180 N N . GLU A 1 151 ? -7.687 5.270 16.987 1.00 86.44 151 GLU A N 1
ATOM 1181 C CA . GLU A 1 151 ? -7.119 5.297 15.635 1.00 86.44 151 GLU A CA 1
ATOM 1182 C C . GLU A 1 151 ? -7.187 3.864 15.087 1.00 86.44 151 GLU A C 1
ATOM 1184 O O . GLU A 1 151 ? -6.945 2.914 15.844 1.00 86.44 151 GLU A O 1
ATOM 1189 N N . GLY A 1 152 ? -7.602 3.728 13.826 1.00 73.69 152 GLY A N 1
ATOM 1190 C CA . GLY A 1 152 ? -7.714 2.446 13.122 1.00 73.69 152 GLY A CA 1
ATOM 1191 C C . GLY A 1 152 ? -6.412 2.014 12.466 1.00 73.69 152 GLY A C 1
ATOM 1192 O O . GLY A 1 152 ? -5.654 2.904 12.021 1.00 73.69 152 GLY A O 1
#

pLDDT: mean 87.48, std 9.86, range [48.72, 96.94]